Protein AF-A0A967TXH3-F1 (afdb_monomer)

Secondary structure (DSSP, 8-state):
--HHHHHT-HHHHHHHHHT-SS-------GGGGS----SHHHHHHHHHHHHHHHHS-----

Solvent-accessible surface area (backbone atoms only — not comparable to full-atom values): 4091 Å² total; per-residue (Å²): 132,78,58,67,69,59,79,35,26,63,68,58,52,49,57,62,52,73,68,43,89,87,70,80,82,87,88,75,64,76,68,74,73,64,67,89,57,90,45,75,69,47,43,62,34,48,43,62,58,52,53,46,61,76,72,50,85,85,80,88,129

Foldseek 3Di:
DPDLCVLLPPVVVCVQVVPDDDDDDDDDDPCLQVDDDPDPVSVVSSVVVVVCVVPDDDDDD

Structure (mmCIF, N/CA/C/O backbone):
data_AF-A0A967TXH3-F1
#
_entry.id   AF-A0A967TXH3-F1
#
loop_
_atom_site.group_PDB
_atom_site.id
_atom_site.type_symbol
_atom_site.label_atom_id
_atom_site.label_alt_id
_atom_site.label_comp_id
_atom_site.label_asym_id
_atom_site.label_entity_id
_atom_site.label_seq_id
_atom_site.pdbx_PDB_ins_code
_atom_site.Cartn_x
_atom_site.Cartn_y
_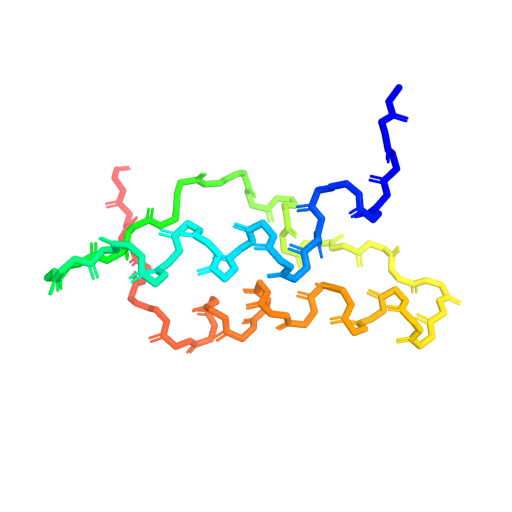atom_site.Cartn_z
_atom_site.occupancy
_atom_site.B_iso_or_equiv
_atom_site.auth_seq_id
_atom_site.auth_comp_id
_atom_site.auth_asym_id
_atom_site.auth_atom_id
_atom_site.pdbx_PDB_model_num
ATOM 1 N N . PRO A 1 1 ? -9.232 2.681 -20.264 1.00 61.28 1 PRO A N 1
ATOM 2 C CA . PRO A 1 1 ? -8.680 2.087 -19.015 1.00 61.28 1 PRO A CA 1
ATOM 3 C C . PRO A 1 1 ? -7.214 2.516 -18.810 1.00 61.28 1 PRO A C 1
ATOM 5 O O . PRO A 1 1 ? -6.413 2.347 -19.720 1.00 61.28 1 PRO A O 1
ATOM 8 N N . ARG A 1 2 ? -6.866 3.140 -17.673 1.00 75.31 2 ARG A N 1
ATOM 9 C CA . ARG A 1 2 ? -5.594 3.886 -17.509 1.00 75.31 2 ARG A CA 1
ATOM 10 C C . ARG A 1 2 ? -4.343 3.030 -17.182 1.00 75.31 2 ARG A C 1
ATOM 12 O O . ARG A 1 2 ? -3.334 3.577 -16.755 1.00 75.31 2 ARG A O 1
ATOM 19 N N . GLY A 1 3 ? -4.378 1.719 -17.433 1.00 87.00 3 GLY A N 1
ATOM 20 C CA . GLY A 1 3 ? -3.231 0.815 -17.262 1.00 87.00 3 GLY A CA 1
ATOM 21 C C . GLY A 1 3 ? -2.762 0.633 -15.809 1.00 87.00 3 GLY A C 1
ATOM 22 O O . GLY A 1 3 ? -3.287 1.243 -14.877 1.00 87.00 3 GLY A O 1
ATOM 23 N N . MET A 1 4 ? -1.753 -0.221 -15.622 1.00 90.75 4 MET A N 1
ATOM 24 C CA . MET A 1 4 ? -1.216 -0.580 -14.302 1.00 90.75 4 MET A CA 1
ATOM 25 C C . MET A 1 4 ? -0.649 0.623 -13.539 1.00 90.75 4 MET A C 1
ATOM 27 O O . MET A 1 4 ? -0.856 0.743 -12.337 1.00 90.75 4 MET A O 1
ATOM 31 N N . GLU A 1 5 ? 0.014 1.548 -14.237 1.00 91.56 5 GLU A N 1
ATOM 32 C CA . GLU A 1 5 ? 0.645 2.720 -13.614 1.00 91.56 5 GLU A CA 1
ATOM 33 C C . GLU A 1 5 ? -0.358 3.677 -12.969 1.00 91.56 5 GLU A C 1
ATOM 35 O O . GLU A 1 5 ? 0.005 4.447 -12.083 1.00 91.56 5 GLU A O 1
ATOM 40 N N . PHE A 1 6 ? -1.620 3.636 -13.398 1.00 93.06 6 PHE A N 1
ATOM 41 C CA . PHE A 1 6 ? -2.666 4.436 -12.785 1.00 93.06 6 PHE A CA 1
ATOM 42 C C . PHE A 1 6 ? -3.187 3.806 -11.497 1.00 93.06 6 PHE A C 1
ATOM 44 O O . PHE A 1 6 ? -3.305 4.514 -10.500 1.00 93.06 6 PHE A O 1
ATOM 51 N N . LEU A 1 7 ? -3.500 2.505 -11.514 1.00 92.12 7 LEU A N 1
ATOM 52 C CA . LEU A 1 7 ? -4.038 1.813 -10.340 1.00 92.12 7 LEU A CA 1
ATOM 53 C C . LEU A 1 7 ? -2.967 1.653 -9.255 1.00 92.12 7 LEU A C 1
ATOM 55 O O . LEU A 1 7 ? -3.200 2.029 -8.116 1.00 92.12 7 LEU A O 1
ATOM 59 N N . TYR A 1 8 ? -1.779 1.185 -9.636 1.00 94.31 8 TYR A N 1
ATOM 60 C CA . TYR A 1 8 ? -0.674 0.860 -8.730 1.00 94.31 8 TYR A CA 1
ATOM 61 C C . TYR A 1 8 ? 0.343 1.999 -8.594 1.00 94.31 8 TYR A C 1
ATOM 63 O O . TYR A 1 8 ? 1.522 1.769 -8.331 1.00 94.31 8 TYR A O 1
ATOM 71 N N . SER A 1 9 ? -0.078 3.245 -8.826 1.00 94.12 9 SER A N 1
ATOM 72 C CA . SER A 1 9 ? 0.816 4.395 -8.694 1.00 94.12 9 SER A CA 1
ATOM 73 C C . SER A 1 9 ? 1.303 4.521 -7.243 1.00 94.12 9 SER A C 1
ATOM 75 O O . SER A 1 9 ? 0.478 4.777 -6.359 1.00 94.12 9 SER A O 1
ATOM 77 N N . PRO A 1 10 ? 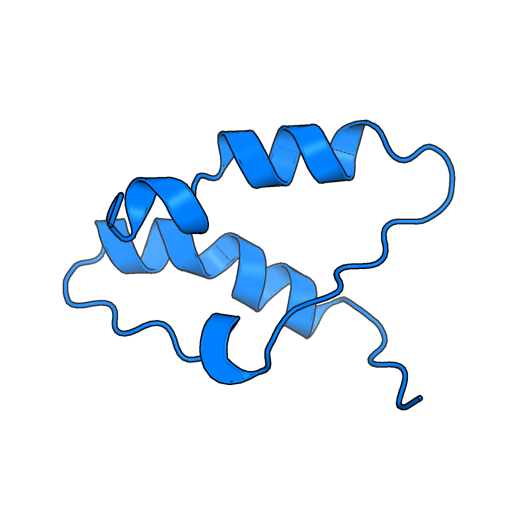2.622 4.464 -6.980 1.00 92.94 10 PRO A N 1
ATOM 78 C CA . PRO A 1 10 ? 3.150 4.630 -5.627 1.00 92.94 10 PRO A CA 1
ATOM 79 C C . PRO A 1 10 ? 2.771 5.988 -5.034 1.00 92.94 10 PRO A C 1
ATOM 81 O O . PRO A 1 10 ? 2.427 6.087 -3.863 1.00 92.94 10 PRO A O 1
ATOM 84 N N . ASN A 1 11 ? 2.741 7.035 -5.864 1.00 94.88 11 ASN A N 1
ATOM 85 C CA . ASN A 1 11 ? 2.351 8.375 -5.433 1.00 94.88 11 ASN A CA 1
ATOM 86 C C . ASN A 1 11 ? 0.890 8.430 -4.971 1.00 94.88 11 ASN A C 1
ATOM 88 O O . ASN A 1 11 ? 0.589 9.111 -3.997 1.00 94.88 11 ASN A O 1
ATOM 92 N N . ARG A 1 12 ? -0.022 7.706 -5.636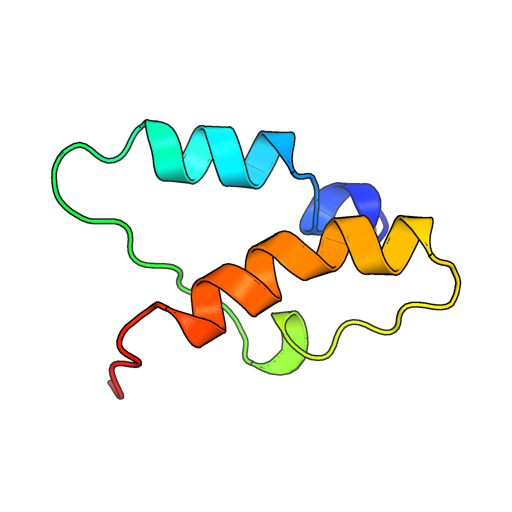 1.00 94.00 12 ARG A N 1
ATOM 93 C CA . ARG A 1 12 ? -1.440 7.674 -5.238 1.00 94.00 12 ARG A CA 1
ATOM 94 C C . ARG A 1 12 ? -1.623 6.969 -3.907 1.00 94.00 12 ARG A C 1
ATOM 96 O O . ARG A 1 12 ? -2.310 7.502 -3.041 1.00 94.00 12 ARG A O 1
ATOM 103 N N . LEU A 1 13 ? -0.980 5.815 -3.744 1.00 94.31 13 LEU A N 1
ATOM 104 C CA . LEU A 1 13 ? -1.028 5.076 -2.492 1.00 94.31 13 LEU A CA 1
ATOM 105 C C . LEU A 1 13 ? -0.408 5.898 -1.352 1.00 94.31 13 LEU A C 1
ATOM 107 O O . LEU A 1 13 ? -1.045 6.092 -0.324 1.00 94.31 13 LEU A O 1
ATOM 111 N N . ASN A 1 14 ? 0.776 6.477 -1.564 1.00 94.94 14 ASN A N 1
ATOM 112 C CA . ASN A 1 14 ? 1.455 7.297 -0.560 1.00 94.94 14 ASN A CA 1
ATOM 113 C C . ASN A 1 14 ? 0.620 8.506 -0.133 1.00 94.94 14 ASN A C 1
ATOM 115 O O .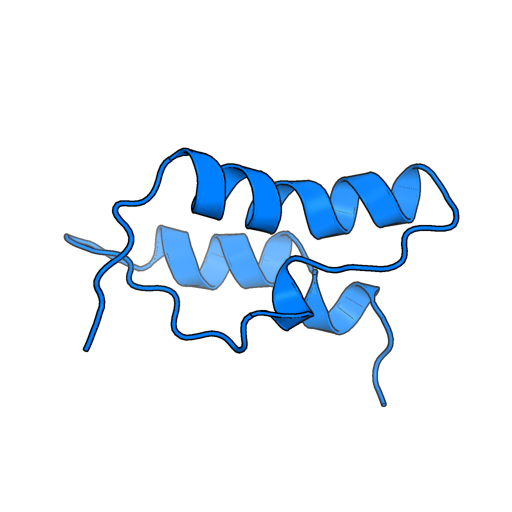 ASN A 1 14 ? 0.525 8.787 1.058 1.00 94.94 14 ASN A O 1
ATOM 119 N N . VAL A 1 15 ? -0.012 9.216 -1.074 1.00 95.50 15 VAL A N 1
ATOM 120 C CA . VAL A 1 15 ? -0.901 10.340 -0.742 1.00 95.50 15 VAL A CA 1
ATOM 121 C C . VAL A 1 15 ? -2.120 9.863 0.045 1.00 95.50 15 VAL A C 1
ATOM 123 O O . VAL A 1 15 ? -2.493 10.529 1.001 1.00 95.50 15 VAL A O 1
ATOM 126 N N . ALA A 1 16 ? -2.728 8.730 -0.309 1.00 92.38 16 ALA A N 1
ATOM 127 C CA . ALA A 1 16 ? -3.880 8.212 0.427 1.00 92.38 16 ALA A CA 1
ATOM 128 C C . ALA A 1 16 ? -3.518 7.820 1.872 1.00 92.38 16 ALA A C 1
ATOM 130 O O . ALA A 1 16 ? -4.216 8.210 2.804 1.00 92.38 16 ALA A O 1
ATOM 131 N N . ILE A 1 17 ? -2.404 7.105 2.062 1.00 93.50 17 ILE A N 1
ATOM 132 C CA . ILE A 1 17 ? -1.992 6.576 3.372 1.00 93.50 17 ILE A CA 1
ATOM 133 C C . ILE A 1 17 ? -1.403 7.674 4.269 1.00 93.50 17 ILE A C 1
ATOM 135 O O . ILE A 1 17 ? -1.759 7.771 5.436 1.00 93.50 17 ILE A O 1
ATOM 139 N N . SER A 1 18 ? -0.538 8.549 3.743 1.00 95.31 18 SER A N 1
ATOM 140 C CA . SER A 1 18 ? 0.142 9.582 4.554 1.00 95.31 18 SER A CA 1
ATOM 141 C C . SER A 1 18 ? -0.785 10.666 5.114 1.00 95.31 18 SER A C 1
ATOM 143 O O . SER A 1 18 ? -0.380 11.435 5.983 1.00 95.31 18 SER A O 1
ATOM 145 N N . ARG A 1 19 ? -2.021 10.760 4.610 1.00 93.06 19 ARG A N 1
ATOM 146 C CA . ARG A 1 19 ? -3.041 11.698 5.103 1.00 93.06 19 ARG A CA 1
ATOM 147 C C . ARG A 1 19 ? -3.836 11.142 6.278 1.00 93.06 19 ARG A C 1
ATOM 149 O O . ARG A 1 19 ? -4.479 11.921 6.978 1.00 93.06 19 ARG A O 1
ATOM 156 N N . ALA A 1 20 ? -3.804 9.829 6.491 1.00 93.44 20 ALA A N 1
ATOM 157 C CA . ALA A 1 20 ? -4.435 9.216 7.643 1.00 93.44 20 ALA A CA 1
ATOM 158 C C . ALA A 1 20 ? -3.683 9.611 8.920 1.00 93.44 20 ALA A C 1
ATOM 160 O O . ALA A 1 20 ? -2.466 9.477 9.002 1.00 93.44 20 ALA A O 1
ATOM 161 N N . GLN A 1 21 ? -4.416 10.096 9.921 1.00 93.75 21 GLN A N 1
ATOM 162 C CA . GLN A 1 21 ? -3.828 10.513 11.198 1.00 93.75 21 GLN A CA 1
ATOM 163 C C . GLN A 1 21 ? -3.776 9.375 12.222 1.00 93.75 21 GLN A C 1
ATOM 165 O O . GLN A 1 21 ? -2.842 9.312 13.014 1.00 93.75 21 GLN A O 1
ATOM 170 N N . CYS A 1 22 ? -4.768 8.479 12.209 1.00 95.38 22 CYS A N 1
ATOM 171 C CA . CYS A 1 22 ? -4.897 7.416 13.211 1.00 95.38 22 CYS A CA 1
ATOM 172 C C . CYS A 1 22 ? -4.956 6.014 12.596 1.00 95.38 22 CYS A C 1
ATOM 174 O O . CYS A 1 22 ? -4.341 5.095 13.123 1.00 95.38 22 CYS A O 1
ATOM 176 N N . LEU A 1 23 ? -5.693 5.839 11.494 1.00 93.44 23 LEU A N 1
ATOM 177 C CA . LEU A 1 23 ? -5.925 4.532 10.883 1.00 93.44 23 LEU A CA 1
ATOM 178 C C . LEU A 1 23 ? -6.046 4.649 9.364 1.00 93.44 23 LEU A C 1
ATOM 180 O O . LEU A 1 23 ? -6.687 5.566 8.854 1.00 93.44 23 LEU A O 1
ATOM 184 N N . THR A 1 24 ? -5.466 3.683 8.655 1.00 94.19 24 THR A N 1
ATOM 185 C CA . THR A 1 24 ? -5.642 3.494 7.212 1.00 94.19 24 THR A CA 1
ATOM 186 C C . THR A 1 24 ? -6.347 2.168 6.973 1.00 94.19 24 THR A C 1
ATOM 188 O O . THR A 1 24 ? -5.802 1.128 7.334 1.00 94.19 24 THR A O 1
ATOM 191 N N . ILE A 1 25 ? -7.506 2.204 6.315 1.00 94.44 25 ILE A N 1
ATOM 192 C CA . ILE A 1 25 ? -8.239 1.011 5.875 1.00 94.44 25 ILE A CA 1
ATOM 193 C C . ILE A 1 25 ? -8.254 0.997 4.346 1.00 94.44 25 ILE A C 1
ATOM 195 O O . ILE A 1 25 ? -8.771 1.925 3.720 1.00 94.44 25 ILE A O 1
ATOM 199 N N . LEU A 1 26 ? -7.694 -0.051 3.741 1.00 93.50 26 LEU A N 1
ATOM 200 C CA . LEU A 1 26 ? -7.764 -0.268 2.299 1.00 93.50 26 LEU A CA 1
ATOM 201 C C . LEU A 1 26 ? -8.971 -1.146 1.958 1.00 93.50 26 LEU A C 1
ATOM 203 O O . LEU A 1 26 ? -8.965 -2.346 2.213 1.00 93.50 26 LEU A O 1
ATOM 207 N N . VAL A 1 27 ? -9.982 -0.552 1.327 1.00 93.69 27 VAL A N 1
ATOM 208 C CA . VAL A 1 27 ? -11.114 -1.293 0.756 1.00 93.69 27 VAL A CA 1
ATOM 209 C C . VAL A 1 27 ? -10.808 -1.587 -0.708 1.00 93.69 27 VAL A C 1
ATOM 211 O O . VAL A 1 27 ? -10.715 -0.671 -1.527 1.00 93.69 27 VAL A O 1
ATOM 214 N N . ALA A 1 28 ? -10.620 -2.862 -1.036 1.00 92.00 28 ALA A N 1
ATOM 215 C CA . ALA A 1 28 ? -10.243 -3.298 -2.373 1.00 92.00 28 ALA A CA 1
ATOM 216 C C . ALA A 1 28 ? -10.841 -4.667 -2.710 1.00 92.00 28 ALA A C 1
ATOM 218 O O . ALA A 1 28 ? -11.122 -5.479 -1.832 1.00 92.00 28 ALA A O 1
ATOM 219 N N . SER A 1 29 ? -10.998 -4.923 -4.008 1.00 92.19 29 SER A N 1
ATOM 220 C CA . SER A 1 29 ? -11.315 -6.256 -4.522 1.00 92.19 29 SER A CA 1
ATOM 221 C C . SER A 1 29 ? -10.096 -7.177 -4.356 1.00 92.19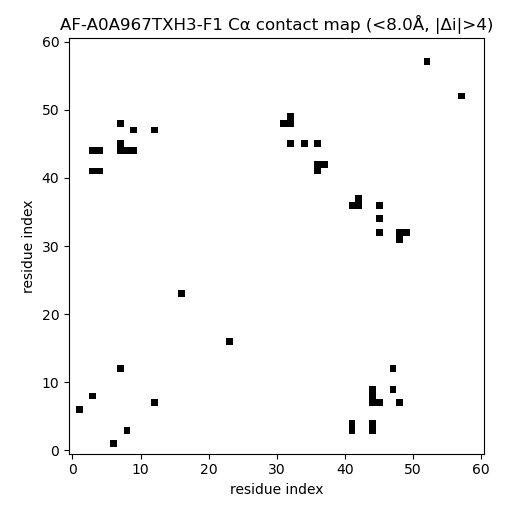 29 SER A C 1
ATOM 223 O O . SER A 1 29 ? -8.985 -6.700 -4.606 1.00 92.19 29 SER A O 1
ATOM 225 N N . PRO A 1 30 ? -10.250 -8.474 -4.021 1.00 91.06 30 PRO A N 1
ATOM 226 C CA . PRO A 1 30 ? -9.118 -9.400 -3.871 1.00 91.06 30 PRO A CA 1
ATOM 227 C C . PRO A 1 30 ? -8.172 -9.427 -5.082 1.00 91.06 30 PRO A C 1
ATOM 229 O O . PRO A 1 30 ? -6.955 -9.463 -4.922 1.00 91.06 30 PRO A O 1
ATOM 232 N N . GLN A 1 31 ? -8.722 -9.264 -6.289 1.00 92.12 31 GLN A N 1
ATOM 233 C CA . GLN A 1 31 ? -7.982 -9.230 -7.554 1.00 92.12 31 GLN A CA 1
ATOM 234 C C . GLN A 1 31 ? -6.947 -8.094 -7.632 1.00 92.12 31 GLN A C 1
ATOM 236 O O . GLN A 1 31 ? -6.032 -8.150 -8.449 1.00 92.12 31 GLN A O 1
ATOM 241 N N . VAL A 1 32 ? -7.043 -7.053 -6.792 1.00 92.25 32 VAL A N 1
ATOM 242 C CA . VAL A 1 32 ? -6.017 -5.995 -6.718 1.00 92.25 32 VAL A CA 1
ATOM 243 C C . VAL A 1 32 ? -4.664 -6.561 -6.276 1.00 92.25 32 VAL A C 1
ATOM 245 O O . VAL A 1 32 ? -3.627 -6.037 -6.687 1.00 92.25 32 VAL A O 1
ATOM 248 N N . PHE A 1 33 ? -4.656 -7.641 -5.497 1.00 92.62 33 PHE A N 1
ATOM 249 C CA . PHE A 1 33 ? -3.439 -8.300 -5.024 1.00 92.62 33 PHE A CA 1
ATOM 250 C C . PHE A 1 33 ? -2.935 -9.400 -5.975 1.00 92.62 33 PHE A C 1
ATOM 252 O O . PHE A 1 33 ? -1.841 -9.920 -5.781 1.00 92.62 33 PHE A O 1
ATOM 259 N N . GLU A 1 34 ? -3.675 -9.698 -7.046 1.00 92.19 34 GLU A N 1
ATOM 260 C CA . GLU A 1 34 ? -3.360 -10.716 -8.062 1.00 92.19 34 GLU A CA 1
ATOM 261 C C . GLU A 1 34 ? -2.786 -10.073 -9.341 1.00 92.19 34 GLU A C 1
ATOM 263 O O . GLU A 1 34 ? -3.116 -10.435 -10.470 1.00 92.19 34 GLU A O 1
ATOM 268 N N . ALA A 1 35 ? -1.946 -9.049 -9.179 1.00 91.50 35 ALA A N 1
ATOM 269 C CA . ALA A 1 35 ? -1.465 -8.236 -10.290 1.00 91.50 35 ALA A CA 1
ATOM 270 C C . ALA A 1 35 ? -0.539 -9.018 -11.246 1.00 91.50 35 ALA A C 1
ATOM 272 O O . ALA A 1 35 ? 0.577 -9.394 -10.881 1.00 91.50 35 ALA A O 1
ATOM 273 N N . GLU A 1 36 ? -0.937 -9.164 -12.514 1.00 91.19 36 GLU A N 1
ATOM 274 C CA . GLU A 1 36 ? -0.081 -9.749 -13.555 1.00 91.19 36 GLU A CA 1
ATOM 275 C C . GLU A 1 36 ? 1.085 -8.817 -13.926 1.00 91.19 36 GLU A C 1
ATOM 277 O O . GLU A 1 36 ? 0.968 -7.903 -14.748 1.00 91.19 36 GLU A O 1
ATOM 282 N N . CYS A 1 37 ? 2.250 -9.069 -13.333 1.00 93.50 37 CYS A N 1
ATOM 283 C CA . CYS A 1 37 ? 3.480 -8.346 -13.631 1.00 93.50 37 CYS A CA 1
ATOM 284 C C . CYS A 1 37 ? 4.309 -9.097 -14.684 1.00 93.50 37 CYS A C 1
ATOM 286 O O . CYS A 1 37 ? 4.754 -10.214 -14.453 1.00 93.50 37 CYS A O 1
ATOM 288 N N . ARG A 1 38 ? 4.590 -8.457 -15.822 1.00 94.69 38 ARG A N 1
ATOM 289 C CA . ARG A 1 38 ? 5.446 -8.978 -16.909 1.00 94.69 38 ARG A CA 1
ATOM 290 C C . ARG A 1 38 ? 6.842 -8.356 -16.937 1.00 94.69 38 ARG A C 1
ATOM 292 O O . ARG A 1 38 ? 7.685 -8.763 -17.728 1.00 94.69 38 ARG A O 1
ATOM 299 N N . THR A 1 39 ? 7.093 -7.344 -16.106 1.00 95.75 39 THR A N 1
ATOM 300 C CA . THR A 1 39 ? 8.398 -6.674 -16.004 1.00 95.75 39 THR A CA 1
ATOM 301 C C . THR A 1 39 ? 8.7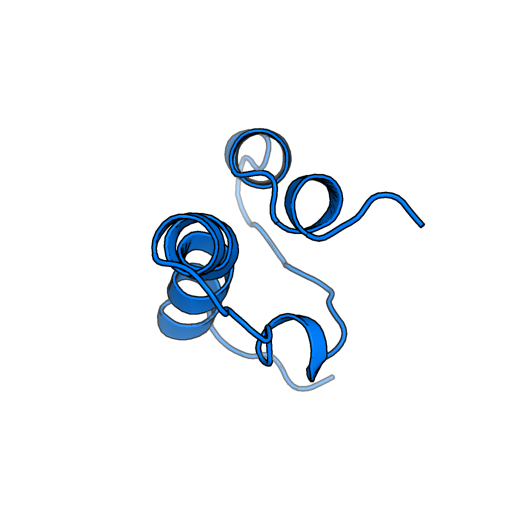41 -6.340 -14.550 1.00 95.75 39 THR A C 1
ATOM 303 O O . THR A 1 39 ? 7.833 -6.100 -13.748 1.00 95.75 39 THR A O 1
ATOM 306 N N . PRO A 1 40 ? 10.033 -6.194 -14.199 1.00 95.56 40 PRO A N 1
ATOM 307 C CA . PRO A 1 40 ? 10.436 -5.744 -12.864 1.00 95.56 40 PRO A CA 1
ATOM 308 C C . PRO A 1 40 ? 9.851 -4.380 -12.470 1.00 95.56 40 PRO A C 1
ATOM 310 O O . PRO A 1 40 ? 9.574 -4.134 -11.298 1.00 95.56 40 PRO A O 1
ATOM 313 N N . ARG A 1 41 ? 9.627 -3.476 -13.437 1.00 93.88 41 ARG A N 1
ATOM 314 C CA . ARG A 1 41 ? 8.953 -2.191 -13.183 1.00 93.88 41 ARG A CA 1
ATOM 315 C C . ARG A 1 41 ? 7.519 -2.405 -12.701 1.00 93.88 41 ARG A C 1
ATOM 317 O O . ARG A 1 41 ? 7.110 -1.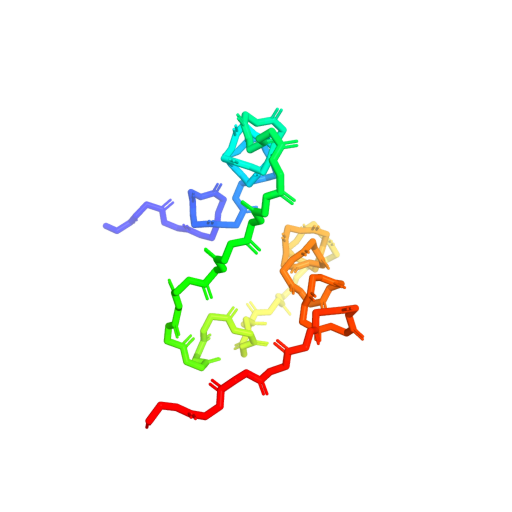764 -11.743 1.00 93.88 41 ARG A O 1
ATOM 324 N N . GLN A 1 42 ? 6.782 -3.315 -13.333 1.00 94.69 42 GLN A N 1
ATOM 325 C CA . GLN 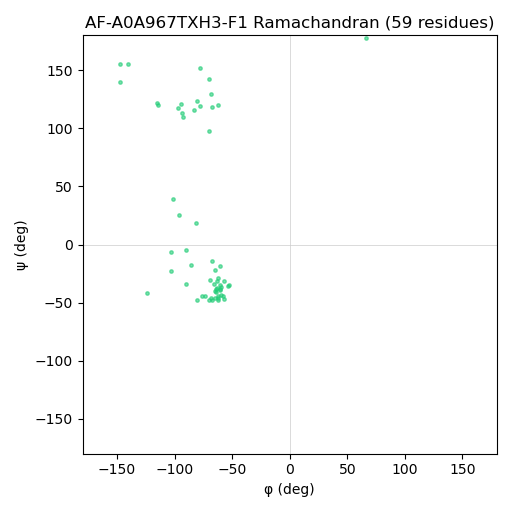A 1 42 ? 5.415 -3.658 -12.935 1.00 94.69 42 GLN A CA 1
ATOM 326 C C . GLN A 1 42 ? 5.374 -4.305 -11.546 1.00 94.69 42 GLN A C 1
ATOM 328 O O . GLN A 1 42 ? 4.550 -3.908 -10.727 1.00 94.69 42 GLN A O 1
ATOM 333 N N . MET A 1 43 ? 6.334 -5.185 -11.234 1.00 94.62 43 MET A N 1
ATOM 334 C CA . MET A 1 43 ? 6.471 -5.753 -9.885 1.00 94.62 43 MET A CA 1
ATOM 335 C C . MET A 1 43 ? 6.651 -4.658 -8.830 1.00 94.62 43 MET A C 1
ATOM 337 O O . MET A 1 43 ? 5.976 -4.673 -7.807 1.00 94.62 43 MET A O 1
ATOM 341 N N . LYS A 1 44 ? 7.503 -3.656 -9.095 1.00 94.25 44 LYS A N 1
ATOM 342 C CA . LYS A 1 44 ? 7.705 -2.521 -8.176 1.00 94.25 44 LYS A CA 1
ATOM 343 C C . LYS A 1 44 ? 6.425 -1.722 -7.920 1.00 94.25 44 LYS A C 1
ATOM 345 O O . LYS A 1 44 ? 6.249 -1.235 -6.808 1.00 94.25 44 LYS A O 1
ATOM 350 N N . LEU A 1 45 ? 5.554 -1.579 -8.921 1.00 95.31 45 LEU A N 1
ATOM 351 C CA . LEU A 1 45 ? 4.271 -0.886 -8.764 1.00 95.31 45 LEU A CA 1
ATOM 352 C C . LEU A 1 45 ? 3.326 -1.675 -7.844 1.00 95.31 45 LEU A C 1
ATOM 354 O O . LEU A 1 45 ? 2.770 -1.110 -6.905 1.00 95.31 45 LEU A O 1
ATOM 358 N N . ALA A 1 46 ? 3.186 -2.984 -8.073 1.00 95.31 46 ALA A N 1
ATOM 359 C CA . ALA A 1 46 ? 2.324 -3.846 -7.262 1.00 95.31 46 ALA A CA 1
ATOM 360 C C . ALA A 1 46 ? 2.848 -4.052 -5.829 1.00 95.31 46 ALA A C 1
ATOM 362 O O . ALA A 1 46 ? 2.060 -4.183 -4.894 1.00 95.31 46 ALA A O 1
ATOM 363 N N . ASN A 1 47 ? 4.171 -4.017 -5.639 1.00 94.88 47 ASN A N 1
ATOM 364 C CA . ASN A 1 47 ? 4.832 -4.358 -4.378 1.00 94.88 47 ASN A CA 1
ATOM 365 C C . ASN A 1 47 ? 4.302 -3.585 -3.162 1.00 94.88 47 ASN A C 1
ATOM 367 O O . ASN A 1 47 ? 4.217 -4.143 -2.075 1.00 94.88 47 ASN A O 1
ATOM 371 N N . ALA A 1 48 ? 3.930 -2.313 -3.323 1.00 93.56 48 ALA A N 1
ATOM 372 C CA . ALA A 1 48 ? 3.421 -1.523 -2.203 1.00 93.56 48 ALA A CA 1
ATOM 373 C C . ALA A 1 48 ? 2.069 -2.046 -1.679 1.00 93.56 48 ALA A C 1
ATOM 375 O O . ALA A 1 48 ? 1.824 -2.018 -0.476 1.00 93.56 48 ALA A O 1
ATOM 376 N N . TYR A 1 49 ? 1.224 -2.576 -2.568 1.00 95.12 49 TYR A N 1
ATOM 377 C CA . TYR A 1 49 ? -0.051 -3.196 -2.205 1.00 95.12 49 TYR A CA 1
ATOM 378 C C . TYR A 1 49 ? 0.168 -4.562 -1.554 1.00 95.12 49 TYR A C 1
ATOM 380 O O . TYR A 1 49 ? -0.418 -4.827 -0.509 1.00 95.12 49 TYR A O 1
ATOM 388 N N . CYS A 1 50 ? 1.054 -5.394 -2.115 1.00 94.12 50 CYS A N 1
ATOM 389 C CA . CYS A 1 50 ? 1.440 -6.674 -1.509 1.00 94.12 50 CYS A CA 1
ATOM 390 C C . CYS A 1 50 ? 1.996 -6.464 -0.095 1.00 94.12 50 CYS A C 1
ATOM 392 O O . CYS A 1 50 ? 1.557 -7.108 0.850 1.00 94.12 50 CYS A O 1
ATOM 394 N N . ARG A 1 51 ? 2.895 -5.488 0.069 1.00 93.75 51 ARG A N 1
ATOM 395 C CA . ARG A 1 51 ? 3.478 -5.151 1.367 1.00 93.75 51 ARG A CA 1
ATOM 396 C C . ARG A 1 51 ? 2.443 -4.648 2.368 1.00 93.75 51 ARG A C 1
ATOM 398 O O . ARG A 1 51 ? 2.559 -4.941 3.552 1.00 93.75 51 ARG A O 1
ATOM 405 N N . TYR A 1 52 ? 1.458 -3.874 1.914 1.00 94.12 52 TYR A N 1
ATOM 406 C CA . TYR A 1 52 ? 0.352 -3.460 2.773 1.00 94.12 52 TYR A CA 1
ATOM 407 C C . TYR A 1 52 ? -0.448 -4.680 3.246 1.00 94.12 52 TYR A C 1
ATOM 409 O O . TYR A 1 52 ? -0.691 -4.799 4.440 1.00 94.12 52 TYR A O 1
ATOM 417 N N . LEU A 1 53 ? -0.787 -5.608 2.343 1.00 94.06 53 LEU A N 1
ATOM 418 C CA . LEU A 1 53 ? -1.515 -6.836 2.683 1.00 94.06 53 LEU A CA 1
ATOM 419 C C . LEU A 1 53 ? -0.750 -7.723 3.679 1.00 94.06 53 LEU A C 1
ATOM 421 O O . LEU A 1 53 ? -1.363 -8.271 4.583 1.00 94.06 53 LEU A O 1
ATOM 425 N N . GLU A 1 54 ? 0.574 -7.836 3.542 1.00 94.69 54 GLU A N 1
ATOM 426 C CA . GLU A 1 54 ? 1.426 -8.601 4.470 1.00 94.69 54 GLU A CA 1
ATOM 427 C C . GLU A 1 54 ? 1.430 -8.046 5.903 1.00 94.69 54 GLU A C 1
ATOM 429 O O . GLU A 1 54 ? 1.652 -8.797 6.850 1.00 94.69 54 GLU A O 1
ATOM 434 N N . LEU A 1 55 ? 1.267 -6.729 6.061 1.00 94.31 55 LEU A N 1
ATOM 435 C CA . LEU A 1 55 ? 1.403 -6.041 7.350 1.00 94.31 55 LEU A CA 1
ATOM 436 C C . LEU A 1 55 ? 0.065 -5.673 7.991 1.00 94.31 55 LEU A C 1
ATOM 438 O O . LEU A 1 55 ? 0.017 -5.425 9.195 1.00 94.31 55 LEU A O 1
ATOM 442 N N . ALA A 1 56 ? -0.992 -5.557 7.192 1.00 94.38 56 ALA A N 1
ATOM 443 C CA . ALA A 1 56 ? -2.309 -5.180 7.668 1.00 94.38 56 ALA A CA 1
ATOM 444 C C . ALA A 1 56 ? -3.017 -6.362 8.338 1.00 94.38 56 ALA A C 1
ATOM 446 O O . ALA A 1 56 ? -2.829 -7.522 7.978 1.00 94.38 56 ALA A O 1
ATOM 447 N N . GLU A 1 57 ? -3.895 -6.051 9.286 1.00 95.44 57 GLU A N 1
ATOM 448 C CA . GLU A 1 57 ? -4.850 -7.022 9.805 1.00 95.44 57 GLU A CA 1
ATOM 449 C C . GLU A 1 57 ? -6.034 -7.131 8.836 1.00 95.44 57 GLU A C 1
ATOM 451 O O . GLU A 1 57 ? -6.679 -6.131 8.505 1.00 95.44 57 GLU A O 1
ATOM 456 N N . GLN A 1 58 ? -6.311 -8.343 8.351 1.00 92.19 58 GLN A N 1
ATOM 457 C CA . GLN A 1 58 ? -7.434 -8.580 7.454 1.00 92.19 58 GLN A CA 1
ATOM 458 C C . GLN A 1 58 ? -8.722 -8.750 8.261 1.00 92.19 58 GLN A C 1
ATOM 460 O O . GLN A 1 58 ? -8.886 -9.718 9.000 1.00 92.19 58 GLN A O 1
ATOM 465 N N . ILE A 1 59 ? -9.659 -7.822 8.074 1.00 90.56 59 ILE A N 1
ATOM 466 C CA . ILE A 1 59 ? -10.966 -7.858 8.729 1.00 90.56 59 ILE A CA 1
ATOM 467 C C . ILE A 1 59 ? -11.979 -8.479 7.764 1.00 90.56 59 ILE A C 1
ATOM 469 O O . ILE A 1 59 ? -12.239 -7.931 6.692 1.00 90.56 59 ILE A O 1
ATOM 473 N N . SER A 1 60 ? -12.552 -9.623 8.135 1.00 84.81 60 SER A N 1
ATOM 474 C CA . SER A 1 60 ? -13.729 -10.181 7.462 1.00 84.81 60 SER A CA 1
ATOM 475 C C . SER A 1 60 ? -14.980 -9.436 7.933 1.00 84.81 60 SER A C 1
ATOM 477 O O . SER A 1 60 ? -15.265 -9.442 9.132 1.00 84.81 60 SER A O 1
ATOM 479 N N . ILE A 1 61 ? -15.689 -8.792 7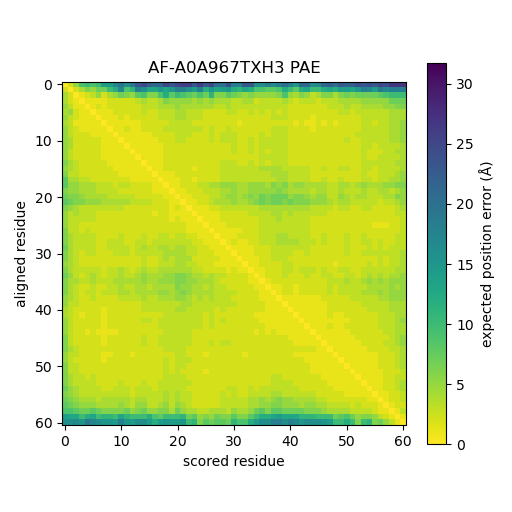.003 1.00 74.25 61 ILE A N 1
ATOM 480 C CA . ILE A 1 61 ? -16.983 -8.128 7.241 1.00 74.25 61 ILE A CA 1
ATOM 481 C C . ILE A 1 61 ? -18.108 -9.094 6.879 1.00 74.25 61 ILE A C 1
ATOM 483 O O . ILE A 1 61 ? -17.978 -9.748 5.818 1.00 74.25 61 ILE A O 1
#

Sequence (61 aa):
PRGMEFLYSPNRLNVAISRAQCLTILVASPQVFEAECRTPRQMKLANAYCRYLELAEQISI

Nearest PDB structures (foldseek):
  7zpa-assembly1_A  TM=3.135E-01  e=9.821E+00  Shouchella clausii

pLDDT: mean 92.25, std 5.53, range [61.28, 95.75]

Mean predicted aligned error: 3.32 Å

Radius of gyration: 12.1 Å; Cα contacts (8 Å, |Δi|>4): 25; chains: 1; bounding box: 27×22×32 Å